Protein AF-A0A947FQ54-F1 (afdb_monomer)

Solvent-accessible surface area (backbone atoms only — not comparable to full-atom values): 5319 Å² total; per-residue (Å²): 114,74,65,61,51,53,52,51,51,53,51,52,51,51,53,52,53,50,48,69,76,40,70,88,52,53,68,72,60,44,51,54,45,50,52,52,44,53,54,49,51,54,51,54,52,52,52,50,50,56,50,49,76,70,46,94,81,69,66,71,80,54,46,62,58,50,51,52,51,51,51,51,52,47,50,51,64,67,68,50,82,81,49,73,70,66,63,70,72,112

Nearest PDB structures (foldseek):
  4bwe-assembly1_A  TM=3.619E-01  e=4.406E+00  Homo sapiens

Mean predicted aligned error: 6.22 Å

Structure (mmCIF, N/CA/C/O backbone):
data_AF-A0A947FQ54-F1
#
_entry.id   AF-A0A947FQ54-F1
#
loop_
_atom_site.group_PDB
_atom_site.id
_atom_site.type_symbol
_atom_site.label_atom_id
_atom_site.label_alt_id
_atom_site.label_comp_id
_atom_site.label_asym_id
_atom_site.label_entity_id
_atom_site.label_seq_id
_atom_site.pdbx_PDB_ins_code
_atom_site.Cartn_x
_atom_site.Cartn_y
_atom_site.Cartn_z
_atom_site.occupancy
_atom_site.B_iso_or_equiv
_atom_site.auth_seq_id
_atom_site.auth_comp_id
_atom_site.auth_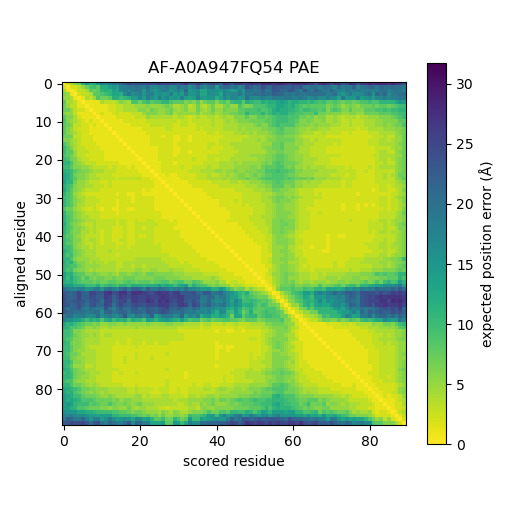asym_id
_atom_site.auth_atom_id
_atom_site.pdbx_PDB_model_num
ATOM 1 N N . ASN A 1 1 ? -14.313 -13.889 -19.818 1.00 58.28 1 ASN A N 1
ATOM 2 C CA . ASN A 1 1 ? -12.990 -13.304 -19.535 1.00 58.28 1 ASN A CA 1
ATOM 3 C C . ASN A 1 1 ? -12.283 -14.100 -18.458 1.00 58.28 1 ASN A C 1
ATOM 5 O O . ASN A 1 1 ? -12.573 -13.926 -17.289 1.00 58.28 1 ASN A O 1
ATOM 9 N N . TYR A 1 2 ? -11.393 -15.012 -18.845 1.00 56.94 2 TYR A N 1
ATOM 10 C CA . TYR A 1 2 ? -10.599 -15.806 -17.897 1.00 56.94 2 TYR A CA 1
ATOM 11 C C . TYR A 1 2 ? -9.648 -14.927 -17.057 1.00 56.94 2 TYR A C 1
ATOM 13 O O . TYR A 1 2 ? -9.472 -15.165 -15.867 1.00 56.94 2 TYR A O 1
ATOM 21 N N . PHE A 1 3 ? -9.106 -13.862 -17.662 1.00 60.88 3 PHE A N 1
ATOM 22 C CA . PHE A 1 3 ? -8.206 -12.909 -17.003 1.00 60.88 3 PHE A CA 1
ATOM 23 C C . PHE A 1 3 ? -8.890 -12.052 -15.928 1.00 60.88 3 PHE A C 1
ATOM 25 O O . PHE A 1 3 ? -8.310 -11.862 -14.864 1.00 60.88 3 PHE A O 1
ATOM 32 N N . ASP A 1 4 ? -10.126 -11.598 -16.165 1.00 67.19 4 ASP A N 1
ATOM 33 C CA . ASP A 1 4 ? -10.877 -10.805 -15.176 1.00 67.19 4 ASP A CA 1
ATOM 34 C C . ASP A 1 4 ? -11.154 -11.616 -13.905 1.00 67.19 4 ASP A C 1
ATOM 36 O O . ASP A 1 4 ? -11.041 -11.093 -12.797 1.00 67.19 4 ASP A O 1
ATOM 40 N N . ASN A 1 5 ? -11.449 -12.911 -14.055 1.00 75.81 5 ASN A N 1
ATOM 41 C CA . ASN A 1 5 ? -11.705 -13.800 -12.924 1.00 75.81 5 ASN A CA 1
ATOM 42 C C . ASN A 1 5 ? -10.429 -14.035 -12.107 1.00 75.81 5 ASN A C 1
ATOM 44 O O . ASN A 1 5 ? -10.444 -13.849 -10.899 1.00 75.81 5 ASN A O 1
ATOM 48 N N . ALA A 1 6 ? -9.303 -14.335 -12.764 1.00 81.00 6 ALA A N 1
ATOM 49 C CA . ALA A 1 6 ? -8.035 -14.577 -12.075 1.00 81.00 6 ALA A CA 1
ATOM 50 C C . ALA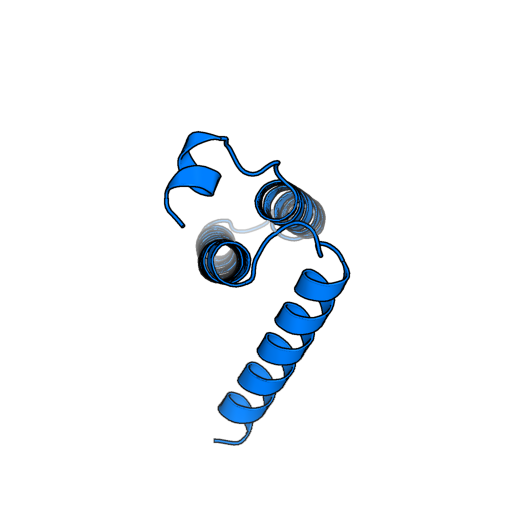 A 1 6 ? -7.520 -13.344 -11.308 1.00 81.00 6 ALA A C 1
ATOM 52 O O . ALA A 1 6 ? -7.013 -13.473 -10.195 1.00 81.00 6 ALA A O 1
ATOM 53 N N . LEU A 1 7 ? -7.668 -12.144 -11.883 1.00 80.31 7 LEU A N 1
ATOM 54 C CA . LEU A 1 7 ? -7.305 -10.898 -11.205 1.00 80.31 7 LEU A CA 1
ATOM 55 C C . LEU A 1 7 ? -8.215 -10.637 -9.999 1.00 80.31 7 LEU A C 1
ATOM 57 O O . LEU A 1 7 ? -7.732 -10.260 -8.932 1.00 80.31 7 LEU A O 1
ATOM 61 N N . THR A 1 8 ? -9.520 -10.857 -10.162 1.00 84.56 8 THR A N 1
ATOM 62 C CA . THR A 1 8 ? -10.510 -10.697 -9.088 1.00 84.56 8 THR A CA 1
ATOM 63 C C . THR A 1 8 ? -10.240 -11.664 -7.936 1.00 84.56 8 THR A C 1
ATOM 65 O O . THR A 1 8 ? -10.247 -11.249 -6.775 1.00 84.56 8 THR A O 1
ATOM 68 N N . ASP A 1 9 ? -9.931 -12.922 -8.248 1.00 88.12 9 ASP A N 1
ATOM 69 C CA . ASP A 1 9 ? -9.621 -13.960 -7.266 1.00 88.12 9 ASP A CA 1
ATOM 70 C C . ASP A 1 9 ? -8.348 -13.611 -6.482 1.00 88.12 9 ASP A C 1
ATOM 72 O O . ASP A 1 9 ? -8.371 -13.568 -5.251 1.00 88.12 9 ASP A O 1
ATOM 76 N N . ALA A 1 10 ? -7.265 -13.250 -7.180 1.00 88.06 10 ALA A N 1
ATOM 77 C CA . ALA A 1 10 ? -6.009 -12.849 -6.545 1.00 88.06 10 ALA A CA 1
ATOM 78 C C . ALA A 1 10 ? -6.181 -11.601 -5.663 1.00 88.06 10 ALA A C 1
ATOM 80 O O . ALA A 1 10 ? -5.688 -11.544 -4.538 1.00 88.06 10 ALA A O 1
ATOM 81 N N . THR A 1 11 ? -6.928 -10.604 -6.141 1.00 89.06 11 THR A N 1
ATOM 82 C CA . THR A 1 11 ? -7.204 -9.371 -5.387 1.00 89.06 11 THR A CA 1
ATOM 83 C C . THR A 1 11 ? -8.004 -9.670 -4.115 1.00 89.06 11 THR A C 1
ATOM 85 O O . THR A 1 11 ? -7.708 -9.123 -3.051 1.00 89.06 11 THR A O 1
ATOM 88 N N . SER A 1 12 ? -8.978 -10.580 -4.200 1.00 91.56 12 SER A N 1
ATOM 89 C CA . SER A 1 12 ? -9.798 -11.011 -3.060 1.00 91.56 12 SER A CA 1
ATOM 90 C C . SER A 1 12 ? -8.982 -11.783 -2.020 1.00 91.56 12 SER A C 1
ATOM 92 O O . SER A 1 12 ? -9.158 -11.588 -0.812 1.00 91.56 12 SER A O 1
ATOM 94 N N . GLU A 1 13 ? -8.059 -12.632 -2.472 1.00 94.50 13 GLU A N 1
ATOM 95 C CA . GLU A 1 13 ? -7.133 -13.354 -1.599 1.00 94.50 13 GLU A CA 1
ATOM 96 C C . GLU A 1 13 ? -6.205 -12.386 -0.856 1.00 94.50 13 GLU A C 1
ATOM 98 O O . GLU A 1 13 ? -6.106 -12.448 0.371 1.00 94.50 13 GLU A O 1
ATOM 103 N N . VAL A 1 14 ? -5.596 -11.433 -1.569 1.00 92.31 14 VAL A N 1
ATOM 104 C CA . VAL A 1 14 ? -4.731 -10.408 -0.967 1.00 92.31 14 VAL A CA 1
ATOM 105 C C . VAL A 1 14 ? -5.507 -9.580 0.059 1.00 92.31 14 VAL A C 1
ATOM 107 O O . VAL A 1 14 ? -5.028 -9.404 1.179 1.00 92.31 14 VAL A O 1
ATOM 110 N N . TYR A 1 15 ? -6.720 -9.122 -0.269 1.00 94.62 15 TYR A N 1
ATOM 111 C CA . TYR A 1 15 ? -7.572 -8.389 0.674 1.00 94.62 15 TYR A CA 1
ATOM 112 C C . TYR A 1 15 ? -7.832 -9.197 1.953 1.00 94.62 15 TYR A C 1
ATOM 114 O O . TYR A 1 15 ? -7.690 -8.684 3.065 1.00 94.62 15 TYR A O 1
ATOM 122 N N . THR A 1 16 ? -8.137 -10.488 1.801 1.00 95.50 16 THR A N 1
ATOM 123 C CA . THR A 1 16 ? -8.376 -11.402 2.925 1.00 95.50 16 THR A CA 1
ATOM 124 C C . THR A 1 16 ? -7.130 -11.577 3.793 1.00 95.50 16 THR A C 1
ATOM 126 O O . THR A 1 16 ? -7.224 -11.559 5.022 1.00 95.50 16 THR A O 1
ATOM 129 N N . LEU A 1 17 ? -5.955 -11.742 3.182 1.00 95.56 17 LEU A N 1
ATOM 130 C CA . LEU A 1 17 ? -4.692 -11.893 3.907 1.00 95.56 17 LEU A CA 1
ATOM 131 C C . LEU A 1 17 ? -4.327 -10.621 4.679 1.00 95.56 17 LEU A C 1
ATOM 133 O O . LEU A 1 17 ? -3.946 -10.712 5.845 1.00 95.56 17 LEU A O 1
ATOM 137 N N . ILE A 1 18 ? -4.510 -9.446 4.072 1.00 94.50 18 ILE A N 1
ATOM 138 C CA . ILE A 1 18 ? -4.265 -8.164 4.743 1.00 94.50 18 ILE A CA 1
ATOM 139 C C . ILE A 1 18 ? -5.238 -7.982 5.913 1.00 94.50 18 ILE A C 1
ATOM 141 O O . ILE A 1 18 ? -4.804 -7.619 7.004 1.00 94.50 18 ILE A O 1
ATOM 145 N N . GLY A 1 19 ? -6.527 -8.288 5.734 1.00 95.00 19 GLY A N 1
ATOM 146 C CA . GLY A 1 19 ? -7.511 -8.192 6.818 1.00 95.00 19 GLY A CA 1
ATOM 147 C C . GLY A 1 19 ? -7.195 -9.102 8.005 1.00 95.00 19 GLY A C 1
ATOM 148 O O . GLY A 1 19 ? -7.397 -8.717 9.153 1.00 95.00 19 GLY A O 1
ATOM 149 N N . ARG A 1 20 ? -6.617 -10.283 7.754 1.00 96.12 20 ARG A N 1
ATOM 150 C CA . ARG A 1 20 ? -6.117 -11.169 8.820 1.00 96.12 20 ARG A CA 1
ATOM 151 C C . ARG A 1 20 ? -4.867 -10.628 9.511 1.00 96.12 20 ARG A C 1
ATOM 153 O O . ARG A 1 20 ? -4.686 -10.890 10.695 1.00 96.12 20 ARG A O 1
ATOM 160 N 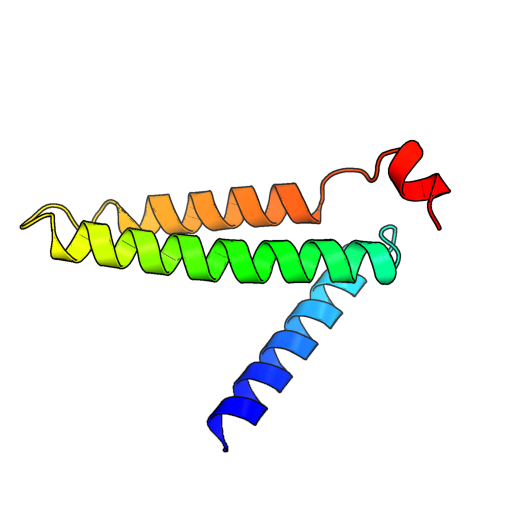N . ALA A 1 21 ? -4.003 -9.926 8.781 1.00 94.94 21 ALA A N 1
ATOM 161 C CA . ALA A 1 21 ? -2.778 -9.344 9.322 1.00 94.94 21 ALA A CA 1
ATOM 162 C C . ALA A 1 21 ? -3.030 -8.059 10.130 1.00 94.94 21 ALA A C 1
ATOM 164 O O . ALA A 1 21 ? -2.225 -7.741 11.001 1.00 94.94 21 ALA A O 1
ATOM 165 N N . LEU A 1 22 ? -4.131 -7.349 9.855 1.00 93.88 22 LEU A N 1
ATOM 166 C CA . LEU A 1 22 ? -4.495 -6.067 10.472 1.00 93.88 22 LEU A CA 1
ATOM 167 C C . LEU A 1 22 ? -5.915 -6.104 11.075 1.00 93.88 22 LEU A C 1
ATOM 169 O O . LEU A 1 22 ? -6.774 -5.312 10.674 1.00 93.88 22 LEU A O 1
ATOM 173 N N . PRO A 1 23 ? -6.198 -7.027 12.016 1.00 92.81 23 PRO A N 1
ATOM 174 C CA . PRO A 1 23 ? -7.547 -7.249 12.548 1.00 92.81 23 PRO A CA 1
ATOM 175 C C . PRO A 1 23 ? -8.126 -6.042 13.305 1.00 92.81 23 PRO A C 1
ATOM 177 O O . PRO A 1 23 ? -9.337 -5.945 13.498 1.00 92.81 23 PRO A O 1
ATOM 180 N N . GLU A 1 24 ? -7.282 -5.116 13.756 1.00 90.69 24 GLU A N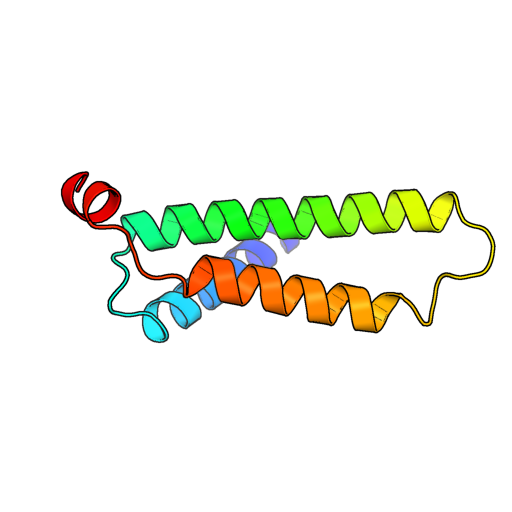 1
ATOM 181 C CA . GLU A 1 24 ? -7.683 -3.872 14.411 1.00 90.69 24 GLU A CA 1
ATOM 182 C C . GLU A 1 24 ? -8.288 -2.845 13.440 1.00 90.69 24 GLU A C 1
ATOM 184 O O . GLU A 1 24 ? -9.053 -1.963 13.850 1.00 90.69 24 GLU A O 1
ATOM 189 N N . ILE A 1 25 ? -7.982 -2.957 12.144 1.00 90.81 25 ILE A N 1
ATOM 190 C CA . ILE A 1 25 ? -8.549 -2.100 11.108 1.00 90.81 25 ILE A CA 1
ATOM 191 C C . ILE A 1 25 ? -9.877 -2.708 10.666 1.00 90.81 25 ILE A C 1
ATOM 193 O O . ILE A 1 25 ? -9.921 -3.745 10.020 1.00 90.81 25 ILE A O 1
ATOM 197 N N . GLY A 1 26 ? -10.989 -2.038 10.966 1.00 90.44 26 GLY A N 1
ATOM 198 C CA . GLY A 1 26 ? -12.287 -2.528 10.488 1.00 90.44 26 GLY A CA 1
ATOM 199 C C . GLY A 1 26 ? -12.442 -2.448 8.970 1.00 90.44 26 GLY A C 1
ATOM 200 O O . GLY A 1 26 ? -11.954 -1.506 8.337 1.00 90.44 26 GLY A O 1
ATOM 201 N N . ASP A 1 27 ? -13.225 -3.380 8.430 1.00 91.25 27 ASP A N 1
ATOM 202 C CA . ASP A 1 27 ? -13.418 -3.650 6.999 1.00 91.25 27 ASP A CA 1
ATOM 203 C C . ASP A 1 27 ? -13.641 -2.410 6.133 1.00 91.25 27 ASP A C 1
ATOM 205 O O . ASP A 1 27 ? -13.082 -2.303 5.044 1.00 91.25 27 ASP A O 1
ATOM 209 N N . ARG A 1 28 ? -14.419 -1.429 6.612 1.00 91.12 28 ARG A N 1
ATOM 210 C CA . ARG A 1 28 ? -14.674 -0.187 5.864 1.00 91.12 28 ARG A CA 1
ATOM 211 C C . ARG A 1 28 ? -13.395 0.614 5.615 1.00 91.12 28 ARG A C 1
ATOM 213 O O . ARG A 1 28 ? -13.175 1.080 4.500 1.00 91.12 28 ARG A O 1
ATOM 220 N N . ILE A 1 29 ? -12.565 0.782 6.644 1.00 93.25 29 ILE A N 1
ATOM 221 C CA . ILE A 1 29 ? -11.299 1.518 6.532 1.00 93.25 29 ILE A CA 1
ATOM 222 C C . ILE A 1 29 ? -10.290 0.688 5.746 1.00 93.25 29 ILE A C 1
ATOM 224 O O . ILE A 1 29 ? -9.586 1.227 4.894 1.00 93.25 29 ILE A O 1
ATOM 228 N N . LEU A 1 30 ? -10.267 -0.626 5.976 1.00 93.88 30 LEU A N 1
ATOM 229 C CA . LEU A 1 30 ? -9.427 -1.535 5.211 1.00 93.88 30 LEU A CA 1
ATOM 230 C C . LEU A 1 30 ? -9.761 -1.478 3.713 1.00 93.88 30 LEU A C 1
ATOM 232 O O . LEU A 1 30 ? -8.856 -1.354 2.899 1.00 93.88 30 LEU A O 1
ATOM 236 N N . GLY A 1 31 ? -11.045 -1.483 3.344 1.00 93.44 31 GLY A N 1
ATOM 237 C CA . GLY A 1 31 ? -11.506 -1.344 1.959 1.00 93.44 31 GLY A CA 1
ATOM 238 C C . GLY A 1 31 ? -11.058 -0.035 1.311 1.00 93.44 31 GLY A C 1
ATOM 239 O O . GLY A 1 31 ? -10.557 -0.042 0.189 1.00 93.44 31 GLY A O 1
ATOM 240 N N . GLN A 1 32 ? -11.161 1.083 2.034 1.00 93.56 32 GLN A N 1
ATOM 241 C CA . GLN A 1 32 ? -10.671 2.381 1.557 1.00 93.56 32 GLN A CA 1
ATOM 242 C C . GLN A 1 32 ? -9.155 2.374 1.332 1.00 93.56 32 GLN A C 1
ATOM 244 O O . GLN A 1 32 ? -8.688 2.794 0.274 1.00 93.56 32 GLN A O 1
ATOM 249 N N . ARG A 1 33 ? -8.380 1.873 2.303 1.00 94.88 33 ARG A N 1
ATOM 250 C CA . ARG A 1 33 ? -6.916 1.781 2.190 1.00 94.88 33 ARG A CA 1
ATOM 251 C C . ARG A 1 33 ? -6.491 0.851 1.063 1.00 94.88 33 ARG A C 1
ATOM 253 O O . ARG A 1 33 ? -5.580 1.186 0.315 1.00 94.88 33 ARG A O 1
ATOM 260 N N . PHE A 1 34 ? -7.173 -0.279 0.918 1.00 94.38 34 PHE A N 1
ATOM 261 C CA . PHE A 1 34 ? -6.914 -1.245 -0.138 1.00 94.38 34 PHE A CA 1
ATOM 262 C C . PHE A 1 34 ? -7.156 -0.647 -1.528 1.00 94.38 34 PHE A C 1
ATOM 264 O O . PHE A 1 34 ? -6.300 -0.770 -2.399 1.00 94.38 34 PHE A O 1
ATOM 271 N N . GLY A 1 35 ? -8.269 0.070 -1.720 1.00 93.44 35 GLY A N 1
ATOM 272 C CA . GLY A 1 35 ? -8.542 0.776 -2.975 1.00 93.44 35 GLY A CA 1
ATOM 273 C C . GLY A 1 35 ? -7.487 1.841 -3.296 1.00 93.44 35 GLY A C 1
ATOM 274 O O . GLY A 1 35 ? -6.976 1.885 -4.411 1.00 93.44 35 GLY A O 1
ATOM 275 N N . LEU A 1 36 ? -7.095 2.654 -2.308 1.00 94.19 36 LEU A N 1
ATOM 276 C CA . LEU A 1 36 ? -6.046 3.669 -2.482 1.00 94.19 36 LEU A CA 1
ATOM 277 C C . LEU A 1 36 ? -4.687 3.052 -2.836 1.00 94.19 36 LEU A C 1
ATOM 279 O O . LEU A 1 36 ? -3.996 3.548 -3.723 1.00 94.19 36 LEU A O 1
ATOM 283 N N . MET A 1 37 ? -4.314 1.962 -2.164 1.00 94.25 37 MET A N 1
ATOM 284 C CA . MET A 1 37 ? -3.108 1.198 -2.473 1.00 94.25 37 MET A CA 1
ATOM 285 C C . MET A 1 37 ? -3.131 0.699 -3.918 1.00 94.25 37 MET A C 1
ATOM 287 O O . MET A 1 37 ? -2.143 0.859 -4.632 1.00 94.25 37 MET A O 1
ATOM 291 N N . TRP A 1 38 ? -4.238 0.082 -4.334 1.00 91.75 38 TRP A N 1
ATOM 292 C CA . TRP A 1 38 ? -4.387 -0.484 -5.670 1.00 91.75 38 TRP A CA 1
ATOM 293 C C . TRP A 1 38 ? -4.154 0.570 -6.757 1.00 91.75 38 TRP A C 1
ATOM 295 O O . TRP A 1 38 ? -3.304 0.391 -7.631 1.00 91.75 38 TRP A O 1
ATOM 305 N N . GLU A 1 39 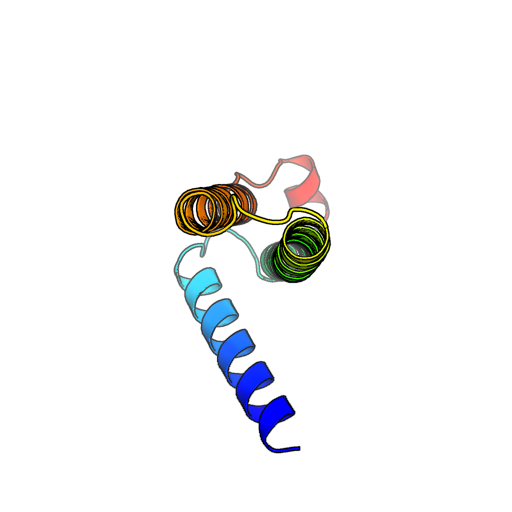? -4.835 1.712 -6.636 1.00 94.06 39 GLU A N 1
ATOM 306 C CA . GLU A 1 39 ? -4.665 2.849 -7.542 1.00 94.06 39 GLU A CA 1
ATOM 307 C C . GLU A 1 39 ? -3.221 3.362 -7.543 1.00 94.06 39 GLU A C 1
ATOM 309 O O . GLU A 1 39 ? -2.632 3.567 -8.605 1.00 94.06 39 GLU A O 1
ATOM 314 N N . MET A 1 40 ? -2.613 3.522 -6.365 1.00 94.81 40 MET A N 1
ATOM 315 C CA . MET A 1 40 ? -1.240 4.011 -6.236 1.00 94.81 40 MET A CA 1
ATOM 316 C C . MET A 1 40 ? -0.224 3.078 -6.905 1.00 94.81 40 MET A C 1
ATOM 318 O O . MET A 1 40 ? 0.687 3.565 -7.577 1.00 94.81 40 MET A O 1
ATOM 322 N N . ILE A 1 41 ? -0.371 1.757 -6.760 1.00 94.25 41 ILE A N 1
ATOM 323 C CA . ILE A 1 41 ? 0.513 0.771 -7.400 1.00 94.25 41 ILE A CA 1
ATOM 324 C C . ILE A 1 41 ? 0.408 0.884 -8.923 1.00 94.25 41 ILE A C 1
ATOM 326 O O . ILE A 1 41 ? 1.435 0.999 -9.596 1.00 94.25 41 ILE A O 1
ATOM 330 N N . ILE A 1 42 ? -0.814 0.906 -9.466 1.00 93.50 42 ILE A N 1
ATOM 331 C CA . ILE A 1 42 ? -1.045 1.004 -10.914 1.00 93.50 42 ILE A CA 1
ATOM 332 C C . ILE A 1 42 ? -0.432 2.288 -11.476 1.00 93.50 42 ILE A C 1
ATOM 334 O O . ILE A 1 42 ? 0.326 2.230 -12.447 1.00 93.50 42 ILE A O 1
ATOM 338 N N . HIS A 1 43 ? -0.711 3.435 -10.854 1.00 95.12 43 HIS A N 1
ATOM 339 C CA . HIS A 1 43 ? -0.197 4.725 -11.314 1.00 95.12 43 HIS A CA 1
ATOM 340 C C . HIS A 1 43 ? 1.330 4.792 -11.224 1.00 95.12 43 HIS A C 1
ATOM 342 O O . HIS A 1 43 ? 1.978 5.195 -12.187 1.00 95.12 43 HIS A O 1
ATOM 348 N N . SER A 1 44 ? 1.917 4.310 -10.126 1.00 94.00 44 SER A N 1
ATOM 349 C CA . SER A 1 44 ? 3.374 4.310 -9.944 1.00 94.00 44 SER A CA 1
ATOM 350 C C . SER A 1 44 ? 4.082 3.457 -11.002 1.00 94.00 44 SER A C 1
ATOM 352 O O . SER A 1 44 ? 5.117 3.860 -11.535 1.00 94.00 44 SER A O 1
ATOM 354 N N . LEU A 1 45 ? 3.529 2.283 -11.334 1.00 92.31 45 LEU A N 1
ATOM 355 C CA . LEU A 1 45 ? 4.069 1.415 -12.384 1.00 92.31 45 LEU A CA 1
ATOM 356 C C . LEU A 1 45 ? 3.910 2.036 -13.776 1.00 92.31 45 LEU A C 1
ATOM 358 O O . LEU A 1 45 ? 4.849 1.997 -14.573 1.00 92.31 45 LEU A O 1
ATOM 362 N N . ALA A 1 46 ? 2.755 2.642 -14.059 1.00 92.06 46 ALA A N 1
ATOM 363 C CA . ALA A 1 46 ? 2.506 3.323 -15.325 1.00 92.06 46 ALA A CA 1
ATOM 364 C C . ALA A 1 46 ? 3.456 4.515 -15.530 1.00 92.06 46 ALA A C 1
ATOM 366 O O . ALA A 1 46 ? 4.028 4.667 -16.609 1.00 92.06 46 ALA A O 1
ATOM 367 N N . ASP A 1 47 ? 3.668 5.332 -14.498 1.00 90.38 47 ASP A N 1
ATOM 368 C CA . ASP A 1 47 ? 4.587 6.472 -14.547 1.00 90.38 47 ASP A CA 1
ATOM 369 C C . ASP A 1 47 ? 6.035 6.026 -14.715 1.00 90.38 47 ASP A C 1
ATOM 371 O O . ASP A 1 47 ? 6.768 6.578 -15.540 1.00 90.38 47 ASP A O 1
ATOM 375 N N . ARG A 1 48 ? 6.436 4.961 -14.014 1.00 88.38 48 ARG A N 1
ATOM 376 C CA . ARG A 1 48 ? 7.750 4.353 -14.214 1.00 88.38 48 ARG A CA 1
ATOM 377 C C . ARG A 1 48 ? 7.947 3.902 -15.657 1.00 88.38 48 ARG A C 1
ATOM 379 O O . ARG A 1 48 ? 9.004 4.168 -16.224 1.00 88.38 48 ARG A O 1
ATOM 386 N N . GLU A 1 49 ? 6.959 3.241 -16.252 1.00 87.56 49 GLU A N 1
ATOM 387 C CA . GLU A 1 49 ? 7.062 2.778 -17.637 1.00 87.56 49 GLU A CA 1
ATOM 388 C C . GLU A 1 49 ? 7.153 3.951 -18.621 1.00 87.56 49 GLU A C 1
ATOM 390 O O . GLU A 1 49 ? 7.994 3.937 -19.521 1.00 87.56 49 GLU A O 1
ATOM 395 N N . ARG A 1 50 ? 6.372 5.018 -18.409 1.00 87.44 50 ARG A N 1
ATOM 396 C CA . ARG A 1 50 ? 6.476 6.256 -19.201 1.00 87.44 50 ARG A CA 1
ATOM 397 C C . ARG A 1 50 ? 7.883 6.848 -19.129 1.00 87.44 50 ARG A C 1
ATOM 399 O O . ARG A 1 50 ? 8.452 7.182 -20.166 1.00 87.44 50 ARG A O 1
ATOM 406 N N . HIS A 1 51 ? 8.463 6.931 -17.932 1.00 84.69 51 HIS A N 1
ATOM 407 C CA . HIS A 1 51 ? 9.828 7.430 -17.748 1.00 84.69 51 HIS A CA 1
ATOM 408 C C . HIS A 1 51 ? 10.874 6.500 -18.371 1.00 84.69 51 HIS A C 1
ATOM 410 O O . HIS A 1 51 ? 11.821 6.975 -18.996 1.00 84.69 51 HIS A O 1
ATOM 416 N N . ARG A 1 52 ? 10.691 5.177 -18.273 1.00 84.12 52 ARG A N 1
ATOM 417 C CA . ARG A 1 52 ? 11.580 4.182 -18.891 1.00 84.12 52 ARG A CA 1
ATOM 418 C C . ARG A 1 52 ? 11.630 4.333 -20.410 1.00 84.12 52 ARG A C 1
ATOM 420 O O . ARG A 1 52 ? 12.710 4.266 -20.988 1.00 84.12 52 ARG A O 1
ATOM 427 N N . LEU A 1 53 ? 10.482 4.548 -21.052 1.00 81.25 53 LEU A N 1
ATOM 428 C CA . LEU A 1 53 ? 10.399 4.765 -22.499 1.00 81.25 53 LEU A CA 1
ATOM 429 C C . LEU A 1 53 ? 11.059 6.085 -22.936 1.00 81.25 53 LEU A C 1
ATOM 431 O O . LEU A 1 53 ? 11.531 6.181 -24.066 1.00 81.25 53 LEU A O 1
ATOM 435 N N . GLN A 1 54 ? 11.112 7.085 -22.052 1.00 80.75 54 GLN A N 1
ATOM 436 C CA . GLN A 1 54 ? 11.734 8.388 -22.317 1.00 80.75 54 GLN A CA 1
ATOM 437 C C . GLN A 1 54 ? 13.248 8.411 -22.034 1.00 80.75 54 GLN A C 1
ATOM 439 O O . GLN A 1 54 ? 13.979 9.163 -22.677 1.00 80.75 54 GLN A O 1
ATOM 444 N N . ALA A 1 55 ? 13.737 7.591 -21.100 1.00 71.69 55 ALA A N 1
ATOM 445 C CA . ALA A 1 55 ? 15.136 7.556 -20.680 1.00 71.69 55 ALA A CA 1
ATOM 446 C C . ALA A 1 55 ? 15.910 6.411 -21.363 1.00 71.69 55 ALA A C 1
ATOM 448 O O . ALA A 1 55 ? 15.963 5.281 -20.873 1.00 71.69 55 ALA A O 1
ATOM 449 N N . ALA A 1 56 ? 16.564 6.696 -22.492 1.00 60.09 56 ALA A N 1
ATOM 450 C CA . ALA A 1 56 ? 17.445 5.738 -23.159 1.00 60.09 56 ALA A CA 1
ATOM 451 C C . ALA A 1 56 ? 18.719 5.470 -22.320 1.00 60.09 56 ALA A C 1
ATOM 453 O O . ALA A 1 56 ? 19.684 6.225 -22.399 1.00 60.09 56 ALA A O 1
ATOM 454 N N . GLY A 1 57 ? 18.741 4.386 -21.526 1.00 59.09 57 GLY A N 1
ATOM 455 C CA . GLY A 1 57 ? 19.998 3.743 -21.092 1.00 59.09 57 GLY A CA 1
ATOM 456 C C . GLY A 1 57 ? 20.270 3.528 -19.593 1.00 59.09 57 GLY A C 1
ATOM 457 O O . GLY A 1 57 ? 21.308 2.954 -19.281 1.00 59.09 57 GLY A O 1
ATOM 458 N N . ALA A 1 58 ? 19.388 3.913 -18.659 1.00 58.72 58 ALA A N 1
ATOM 459 C CA . ALA A 1 58 ? 19.649 3.781 -17.205 1.00 58.72 58 ALA A CA 1
ATOM 460 C C . ALA A 1 58 ? 18.752 2.764 -16.447 1.00 58.72 58 ALA A C 1
ATOM 462 O O . ALA A 1 58 ? 18.843 2.631 -15.229 1.00 58.72 58 ALA A O 1
ATOM 463 N N . ALA A 1 59 ? 17.890 2.026 -17.151 1.00 60.53 59 ALA A N 1
ATOM 464 C CA . ALA A 1 59 ? 16.651 1.469 -16.591 1.00 60.53 59 ALA A CA 1
ATOM 465 C C . ALA A 1 59 ? 16.762 0.280 -15.605 1.00 60.53 59 ALA A C 1
ATOM 467 O O . ALA A 1 59 ? 15.826 0.050 -14.835 1.00 60.53 59 ALA A O 1
ATOM 468 N N . GLU A 1 60 ? 17.843 -0.505 -15.599 1.00 60.91 60 GLU A N 1
ATOM 469 C CA . GLU A 1 60 ? 17.822 -1.796 -14.884 1.00 60.91 60 GLU A CA 1
ATOM 470 C C . GLU A 1 60 ? 18.081 -1.689 -13.372 1.00 60.91 60 GLU A C 1
ATOM 472 O O . GLU A 1 60 ? 17.298 -2.226 -12.588 1.00 60.91 60 GLU A O 1
ATOM 477 N N . ARG A 1 61 ? 19.109 -0.951 -12.920 1.00 57.62 61 ARG A N 1
ATOM 478 C CA . ARG A 1 61 ? 19.456 -0.878 -11.478 1.00 57.62 61 ARG A CA 1
ATOM 479 C C . ARG A 1 61 ? 18.466 -0.070 -10.632 1.00 57.62 61 ARG A C 1
ATOM 481 O O . ARG A 1 61 ? 18.426 -0.236 -9.416 1.00 57.62 61 ARG A O 1
ATOM 488 N N . GLU A 1 62 ? 17.658 0.789 -11.248 1.00 67.00 62 GLU A N 1
ATOM 489 C CA . GLU A 1 62 ? 16.615 1.550 -10.547 1.00 67.00 62 GLU A CA 1
ATOM 490 C C . GLU A 1 62 ? 15.360 0.720 -10.243 1.00 67.00 62 GLU A C 1
ATOM 492 O O . GLU A 1 62 ? 14.538 1.144 -9.432 1.00 67.00 62 GLU A O 1
ATOM 497 N N . SER A 1 63 ? 15.190 -0.448 -10.873 1.00 77.12 63 SER A N 1
ATOM 498 C CA . SER A 1 63 ? 13.937 -1.210 -10.784 1.00 77.12 63 SER A CA 1
ATOM 499 C C . SER A 1 63 ? 13.733 -1.848 -9.416 1.00 77.12 63 SER A C 1
ATOM 501 O O . SER A 1 63 ? 12.661 -1.699 -8.841 1.00 77.12 63 SER A O 1
ATOM 503 N N . GLU A 1 64 ? 14.763 -2.464 -8.839 1.00 85.88 64 GLU A N 1
ATOM 504 C CA . GLU A 1 64 ? 14.657 -3.082 -7.511 1.00 85.88 64 GLU A CA 1
ATOM 505 C C . GLU A 1 64 ? 14.415 -2.040 -6.408 1.00 85.88 64 GLU A C 1
ATOM 507 O O . GLU A 1 64 ? 13.530 -2.208 -5.573 1.00 85.88 64 GLU A O 1
ATOM 512 N N . ARG A 1 65 ? 15.139 -0.911 -6.444 1.00 88.94 65 ARG A N 1
ATOM 513 C CA . ARG A 1 65 ? 14.947 0.183 -5.476 1.00 88.94 65 ARG A CA 1
ATOM 514 C C . ARG A 1 65 ? 13.550 0.781 -5.558 1.00 88.94 65 ARG A C 1
ATOM 516 O O . ARG A 1 65 ? 12.953 1.061 -4.526 1.00 88.94 65 ARG A O 1
ATOM 523 N N . PHE A 1 66 ? 13.038 0.969 -6.772 1.00 90.56 66 PHE A N 1
ATOM 524 C CA . PHE A 1 66 ? 11.682 1.458 -6.974 1.00 90.56 66 PHE A CA 1
ATOM 525 C C . PHE A 1 66 ? 10.643 0.492 -6.401 1.00 90.56 66 PHE A C 1
ATOM 527 O O . PHE A 1 66 ? 9.754 0.934 -5.681 1.00 90.56 66 PHE A O 1
ATOM 534 N N . ILE A 1 67 ? 10.768 -0.809 -6.685 1.00 91.94 67 ILE A N 1
ATOM 535 C CA . ILE A 1 67 ? 9.823 -1.816 -6.189 1.00 91.94 67 ILE A CA 1
ATOM 536 C C . ILE A 1 67 ? 9.869 -1.902 -4.663 1.00 91.94 67 ILE A C 1
ATOM 538 O O . ILE A 1 67 ? 8.817 -1.850 -4.035 1.00 91.94 67 ILE A O 1
ATOM 542 N N . ASN A 1 68 ? 11.059 -1.950 -4.058 1.00 94.25 68 ASN A N 1
ATOM 543 C CA . ASN A 1 68 ? 11.190 -1.985 -2.599 1.00 94.25 68 ASN A CA 1
ATOM 544 C C . ASN A 1 68 ? 10.604 -0.724 -1.951 1.00 94.25 68 ASN A C 1
ATOM 546 O O . ASN A 1 68 ? 9.810 -0.826 -1.023 1.00 94.25 68 ASN A O 1
ATOM 550 N N . ASN A 1 69 ? 10.888 0.459 -2.503 1.00 95.12 69 ASN A N 1
ATOM 551 C CA . ASN A 1 69 ? 10.293 1.699 -2.010 1.00 95.12 69 ASN A CA 1
ATOM 552 C C . ASN A 1 69 ? 8.762 1.718 -2.176 1.00 95.12 69 ASN A C 1
ATOM 554 O O . ASN A 1 69 ? 8.052 2.206 -1.301 1.00 95.12 69 ASN A O 1
ATOM 558 N N . LEU A 1 70 ? 8.230 1.186 -3.281 1.00 95.19 70 LEU A N 1
ATOM 559 C CA . LEU A 1 70 ? 6.785 1.070 -3.481 1.00 95.19 70 LEU A CA 1
ATOM 560 C C . LEU A 1 70 ? 6.154 0.145 -2.428 1.00 95.19 70 LEU A C 1
ATOM 562 O O . LEU A 1 70 ? 5.118 0.493 -1.866 1.00 95.19 70 LEU A O 1
ATOM 566 N N . ILE A 1 71 ? 6.794 -0.988 -2.122 1.00 94.94 71 ILE A N 1
ATOM 567 C CA . ILE A 1 71 ? 6.363 -1.908 -1.060 1.00 94.94 71 ILE A CA 1
ATOM 568 C C . ILE A 1 71 ? 6.364 -1.205 0.301 1.00 94.94 71 ILE A C 1
ATOM 570 O O . ILE A 1 71 ? 5.379 -1.320 1.033 1.00 94.94 71 ILE A O 1
ATOM 574 N N . ASP A 1 72 ? 7.412 -0.448 0.628 1.00 96.50 72 ASP A N 1
ATOM 575 C CA . ASP A 1 72 ? 7.512 0.284 1.897 1.00 96.50 72 ASP A CA 1
ATOM 576 C C . ASP A 1 72 ? 6.384 1.314 2.046 1.00 96.50 72 ASP A C 1
ATOM 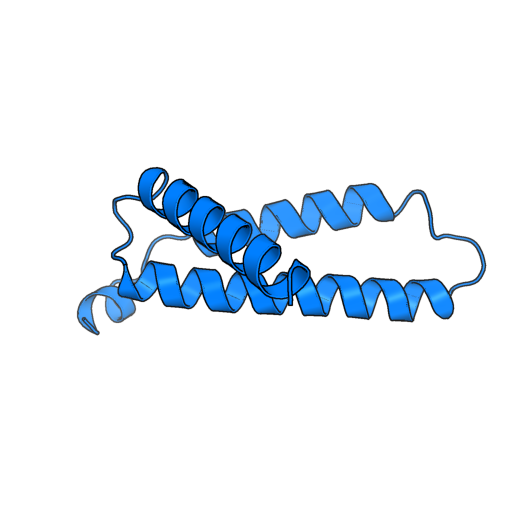578 O O . ASP A 1 72 ? 5.725 1.380 3.086 1.00 96.50 72 ASP A O 1
ATOM 582 N N . VAL A 1 73 ? 6.101 2.082 0.989 1.00 96.12 73 VAL A N 1
ATOM 583 C CA . VAL A 1 73 ? 5.027 3.089 0.982 1.00 96.12 73 VAL A CA 1
ATOM 584 C C . VAL A 1 73 ? 3.653 2.434 1.134 1.00 96.12 73 VAL A C 1
ATOM 586 O O . VAL A 1 73 ? 2.846 2.876 1.954 1.00 96.12 73 VAL A O 1
ATOM 589 N N . VAL A 1 74 ? 3.387 1.364 0.379 1.00 95.31 74 VAL A N 1
ATOM 590 C CA . VAL A 1 74 ? 2.139 0.593 0.478 1.00 95.31 74 VAL A CA 1
ATOM 591 C C . VAL A 1 74 ? 1.959 0.029 1.886 1.00 95.31 74 VAL A C 1
ATOM 593 O O . VAL A 1 74 ? 0.903 0.203 2.495 1.00 95.31 74 VAL A O 1
ATOM 596 N N . THR A 1 75 ? 3.001 -0.598 2.429 1.00 94.88 75 THR A N 1
ATOM 597 C CA . THR A 1 75 ? 2.983 -1.199 3.767 1.00 94.88 75 THR A CA 1
ATOM 598 C C . THR A 1 75 ? 2.749 -0.136 4.834 1.00 94.88 75 THR A C 1
ATOM 600 O O . THR A 1 75 ? 1.893 -0.312 5.701 1.00 94.88 75 THR A O 1
ATOM 603 N N . GLY A 1 76 ? 3.437 1.004 4.748 1.00 94.56 76 GLY A N 1
ATOM 604 C CA . GLY A 1 76 ? 3.234 2.125 5.662 1.00 94.56 76 GLY A CA 1
ATOM 605 C C . GLY A 1 76 ? 1.808 2.675 5.599 1.00 94.56 76 GLY A C 1
ATOM 606 O O . GLY A 1 76 ? 1.192 2.896 6.638 1.00 94.56 76 GLY A O 1
ATOM 607 N N . GLY A 1 77 ? 1.241 2.831 4.399 1.00 93.00 77 GLY A N 1
ATOM 608 C CA . GLY A 1 77 ? -0.136 3.301 4.216 1.00 93.00 77 GLY A CA 1
ATOM 609 C C . GLY A 1 77 ? -1.191 2.329 4.755 1.00 93.00 77 GLY A C 1
ATOM 610 O O . GLY A 1 77 ? -2.168 2.751 5.379 1.00 93.00 77 GLY A O 1
ATOM 611 N N . LEU A 1 78 ? -0.980 1.025 4.563 1.00 93.31 78 LEU A N 1
ATOM 612 C CA . LEU A 1 78 ? -1.873 -0.017 5.073 1.00 93.31 78 LEU A CA 1
ATOM 613 C C . LEU A 1 78 ? -1.824 -0.131 6.596 1.00 93.31 78 LEU A C 1
ATOM 615 O O . LEU A 1 78 ? -2.877 -0.249 7.219 1.00 93.31 78 LEU A O 1
ATOM 619 N N . THR A 1 79 ? -0.631 -0.071 7.187 1.00 93.44 79 THR A N 1
ATOM 620 C CA . THR A 1 79 ? -0.403 -0.332 8.621 1.00 93.44 79 THR A CA 1
AT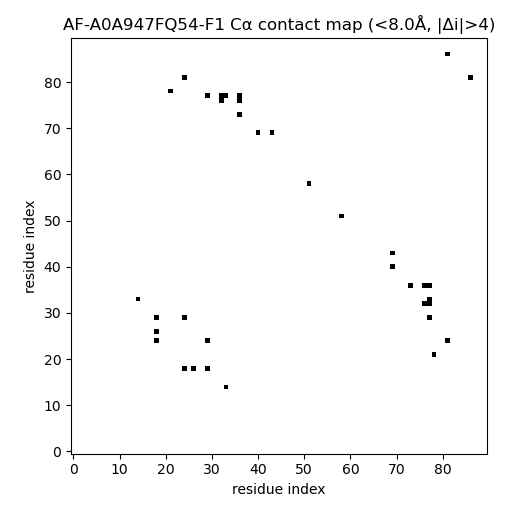OM 621 C C . THR A 1 79 ? -0.463 0.917 9.499 1.00 93.44 79 THR A C 1
ATOM 623 O O . THR A 1 79 ? -0.419 0.812 10.723 1.00 93.44 79 THR A O 1
ATOM 626 N N . THR A 1 80 ? -0.591 2.113 8.910 1.00 94.06 80 THR A N 1
ATOM 627 C CA . THR A 1 80 ? -0.615 3.356 9.691 1.00 94.06 80 THR A CA 1
ATOM 628 C C . THR A 1 80 ? -1.766 3.355 10.711 1.00 94.06 80 THR A C 1
ATOM 630 O O . THR A 1 80 ? -2.879 2.941 10.369 1.00 94.06 80 THR A O 1
ATOM 633 N N . PRO A 1 81 ? -1.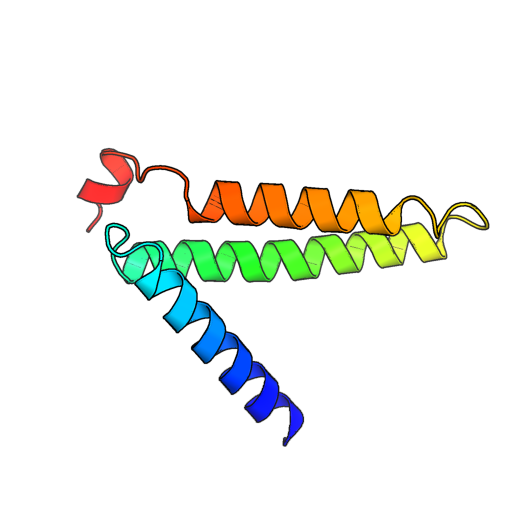580 3.828 11.953 1.00 92.38 81 PRO A N 1
ATOM 634 C CA . PRO A 1 81 ? -2.672 3.898 12.919 1.00 92.38 81 PRO A CA 1
ATOM 635 C C . PRO A 1 81 ? -3.873 4.690 12.383 1.00 92.38 81 PRO A C 1
ATOM 637 O O . PRO A 1 81 ? -3.722 5.722 11.727 1.00 92.38 81 PRO A O 1
ATOM 640 N N . VAL A 1 82 ? -5.089 4.207 12.642 1.00 91.31 82 VAL A N 1
ATOM 641 C CA . VAL A 1 82 ? -6.306 4.950 12.285 1.00 91.31 82 VAL A CA 1
ATOM 642 C C . VAL A 1 82 ? -6.448 6.131 13.245 1.00 91.31 82 VAL A C 1
ATOM 644 O O . VAL A 1 82 ? -6.408 5.952 14.462 1.00 91.31 82 VAL A O 1
ATOM 647 N N . SER A 1 83 ? -6.623 7.345 12.714 1.00 90.62 83 SER A N 1
ATOM 648 C CA . SER A 1 83 ? -6.803 8.530 13.559 1.00 90.62 83 SER A CA 1
ATOM 649 C C . SER A 1 83 ? -8.105 8.456 14.368 1.00 90.62 83 SER A C 1
ATOM 651 O O . SER A 1 83 ? -9.055 7.749 14.003 1.00 90.62 83 SER A O 1
ATOM 653 N N . ALA A 1 84 ? -8.177 9.214 15.464 1.00 87.88 84 ALA A N 1
ATOM 654 C CA . ALA A 1 84 ? -9.382 9.282 16.288 1.00 87.88 84 ALA A CA 1
ATOM 655 C C . ALA A 1 84 ? -10.579 9.829 15.492 1.00 87.88 84 ALA A C 1
ATOM 657 O O . ALA A 1 84 ? -11.696 9.340 15.640 1.00 87.88 84 ALA A O 1
ATOM 658 N N . GLU A 1 85 ? -10.345 10.801 14.613 1.00 90.44 85 GLU A N 1
ATOM 659 C CA . GLU A 1 85 ? -11.350 11.411 13.739 1.00 90.44 85 GLU A CA 1
ATOM 660 C C . GLU A 1 85 ? -11.913 10.383 12.756 1.00 90.44 85 GLU A C 1
ATOM 662 O O . GLU A 1 85 ? -13.127 10.233 12.643 1.00 90.44 85 GLU A O 1
ATOM 667 N N . THR A 1 86 ? -11.033 9.620 12.103 1.00 86.12 86 THR A N 1
ATOM 668 C CA . THR A 1 86 ? -11.425 8.583 11.138 1.00 86.12 86 THR A CA 1
ATOM 669 C C . THR A 1 86 ? -12.183 7.445 11.824 1.00 86.12 86 THR A C 1
ATOM 671 O O . THR A 1 86 ? -13.165 6.935 11.291 1.00 86.12 86 THR A O 1
ATOM 674 N N . SER A 1 87 ? -11.771 7.076 13.039 1.00 80.00 87 SER A N 1
ATOM 675 C CA . SER A 1 87 ? -12.431 6.029 13.829 1.00 80.00 87 SER A CA 1
ATOM 676 C C . SER A 1 87 ? -13.839 6.424 14.284 1.00 80.00 87 SER A C 1
ATOM 678 O O . SER A 1 87 ? -14.708 5.562 14.393 1.00 80.00 87 SER A O 1
ATOM 680 N N . ARG A 1 88 ? -14.071 7.719 14.538 1.00 77.50 88 ARG A N 1
ATOM 681 C CA . ARG A 1 88 ? -15.371 8.274 14.956 1.00 77.50 88 ARG A CA 1
ATOM 682 C C . ARG A 1 88 ? -16.347 8.489 13.800 1.00 77.50 88 ARG A C 1
ATOM 684 O O . ARG A 1 88 ? -17.528 8.663 14.060 1.00 77.50 88 ARG A O 1
ATOM 691 N N . ALA A 1 89 ? -15.869 8.484 12.556 1.00 64.50 89 ALA A N 1
ATOM 692 C CA . ALA A 1 89 ? -16.697 8.602 11.355 1.00 64.50 89 ALA A CA 1
ATOM 693 C C . ALA A 1 89 ? -17.351 7.268 10.920 1.00 64.50 89 ALA A C 1
ATOM 695 O O . ALA A 1 89 ? -17.877 7.182 9.807 1.00 64.50 89 ALA A O 1
ATOM 696 N N . ARG A 1 90 ? -17.272 6.230 11.767 1.00 54.88 90 ARG A N 1
ATOM 697 C CA . ARG A 1 90 ? -18.018 4.968 11.630 1.00 54.88 90 ARG A CA 1
ATOM 698 C C . ARG A 1 90 ? -19.499 5.168 11.918 1.00 54.88 90 ARG A C 1
ATOM 700 O O . ARG A 1 90 ? -20.285 4.522 11.193 1.00 54.88 90 ARG A O 1
#

Radius of gyration: 16.21 Å; Cα contacts (8 Å, |Δi|>4): 18; chains: 1; bounding box: 38×27×39 Å

pLDDT: mean 86.27, std 11.78, range [54.88, 96.5]

Foldseek 3Di:
DVVVVVVVVVLVVVLVVLCVVCVVDDPVNSVVLSVVLVVLVVVLVVVLVVVVVVDPDDNDPVVVVSVVVSVVVSCCSSRPDDDPVNVVVD

Secondary structure (DSSP, 8-state):
-HHHHHHHHHHHHHHHHHHHH-TTS-HHHHHHHHHHHHHHHHHHHHHHHHHHHHSTT-TTHHHHHHHHHHHHHHHHHHHSPPPHHHHHT-

Sequence (90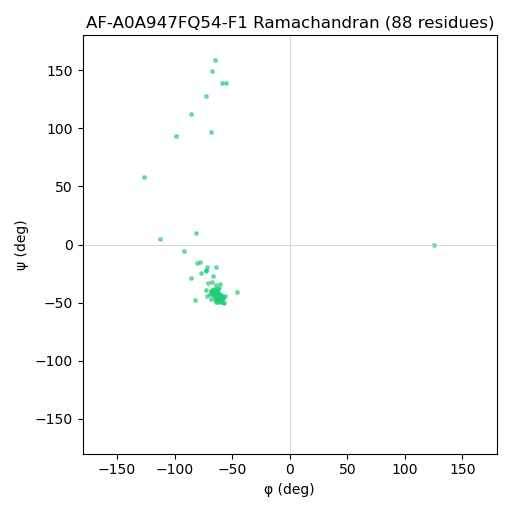 aa):
NYFDNALTDATSEVYTLIGRALPEIGDRILGQRFGLMWEMIIHSLADRERHRLQAAGAAERESERFINNLIDVVTGGLTTPVSAETSRAR